Protein AF-A0A3B1E806-F1 (afdb_monomer)

Structure (mmCIF, N/CA/C/O backbone):
data_AF-A0A3B1E806-F1
#
_entry.id   AF-A0A3B1E806-F1
#
loop_
_atom_site.group_PDB
_atom_site.id
_atom_site.type_symbol
_atom_site.label_atom_id
_atom_site.label_alt_id
_atom_site.label_comp_id
_atom_site.label_asym_id
_atom_site.label_entity_id
_atom_site.label_seq_id
_atom_site.pdbx_PDB_ins_code
_atom_site.Cartn_x
_atom_site.Cartn_y
_atom_site.Cartn_z
_atom_site.occupancy
_atom_site.B_iso_or_equiv
_atom_site.auth_seq_id
_atom_site.auth_comp_id
_atom_site.auth_asym_id
_atom_site.auth_atom_id
_atom_site.pdbx_PDB_model_num
ATOM 1 N N . MET A 1 1 ? 13.624 -15.487 -4.101 1.00 52.47 1 MET A N 1
ATOM 2 C CA . MET A 1 1 ? 12.983 -14.191 -4.406 1.00 52.47 1 MET A CA 1
ATOM 3 C C . MET A 1 1 ? 13.466 -13.211 -3.356 1.00 52.47 1 MET A C 1
ATOM 5 O O . MET A 1 1 ? 13.352 -13.525 -2.176 1.00 52.47 1 MET A O 1
ATOM 9 N N . GLU A 1 2 ? 14.120 -12.124 -3.760 1.00 57.06 2 GLU A N 1
ATOM 10 C CA . GLU A 1 2 ? 14.605 -11.113 -2.816 1.00 57.06 2 GLU A CA 1
ATOM 11 C C . GLU A 1 2 ? 13.441 -10.477 -2.053 1.00 5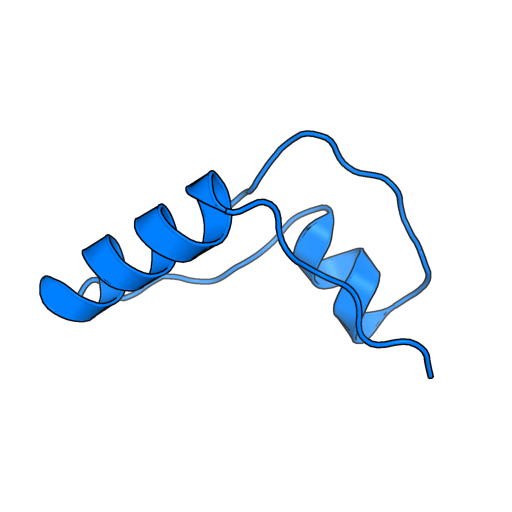7.06 2 GLU A C 1
ATOM 13 O O . GLU A 1 2 ? 12.334 -10.321 -2.568 1.00 57.06 2 GLU A O 1
ATOM 18 N N . LYS A 1 3 ? 13.695 -10.138 -0.790 1.00 57.84 3 LYS A N 1
ATOM 19 C CA . LYS A 1 3 ? 12.718 -9.518 0.099 1.00 57.84 3 LYS A CA 1
ATOM 20 C C . LYS A 1 3 ? 12.541 -8.062 -0.341 1.00 57.84 3 LYS A C 1
ATOM 22 O O . LYS A 1 3 ? 13.363 -7.217 0.00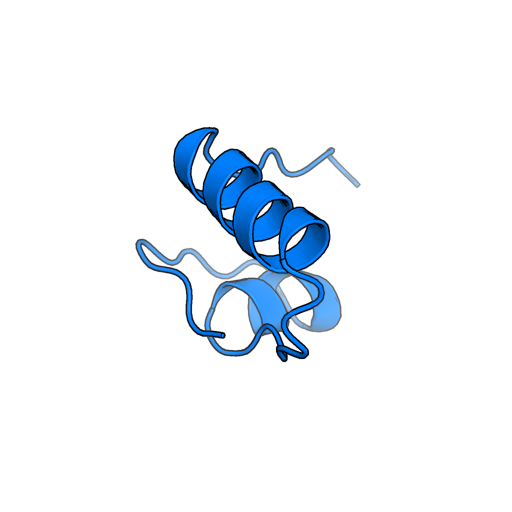0 1.00 57.84 3 LYS A O 1
ATOM 27 N N . GLN A 1 4 ? 11.498 -7.777 -1.113 1.00 65.75 4 GLN A N 1
ATOM 28 C CA . GLN A 1 4 ? 11.166 -6.412 -1.515 1.00 65.75 4 GLN A CA 1
ATOM 29 C C . GLN A 1 4 ? 10.844 -5.593 -0.253 1.00 65.75 4 GLN A C 1
ATOM 31 O O . GLN A 1 4 ? 9.913 -5.920 0.486 1.00 65.75 4 GLN A O 1
ATOM 36 N N . GLN A 1 5 ? 11.658 -4.579 0.049 1.00 79.25 5 GLN A N 1
ATOM 37 C CA . GLN A 1 5 ? 11.400 -3.674 1.170 1.00 79.25 5 GLN A CA 1
ATOM 38 C C . GLN A 1 5 ? 10.467 -2.553 0.708 1.00 79.25 5 GLN A C 1
ATOM 40 O O . GLN A 1 5 ? 10.793 -1.813 -0.217 1.00 79.25 5 GLN A O 1
ATOM 45 N N . LEU A 1 6 ? 9.308 -2.438 1.360 1.00 86.50 6 LEU A N 1
ATOM 46 C CA . LEU A 1 6 ? 8.433 -1.273 1.237 1.00 86.50 6 LEU A CA 1
ATOM 47 C C . LEU A 1 6 ? 9.119 -0.044 1.857 1.00 86.50 6 LEU A C 1
ATOM 49 O O . LEU A 1 6 ? 9.714 -0.185 2.934 1.00 86.50 6 LEU A O 1
ATOM 53 N N . PRO A 1 7 ? 8.999 1.141 1.234 1.00 91.56 7 PRO A N 1
ATOM 54 C CA . PRO A 1 7 ? 9.363 2.404 1.861 1.00 91.56 7 PRO A CA 1
ATOM 55 C C . PRO A 1 7 ? 8.786 2.529 3.290 1.00 91.56 7 PRO A C 1
ATOM 57 O O . PRO A 1 7 ? 7.658 2.079 3.540 1.00 91.56 7 PRO A O 1
ATOM 60 N N . PRO A 1 8 ? 9.546 3.073 4.263 1.00 94.38 8 PRO A N 1
ATOM 61 C CA . PRO A 1 8 ? 9.107 3.127 5.659 1.00 94.38 8 PRO A CA 1
ATOM 62 C C . PRO A 1 8 ? 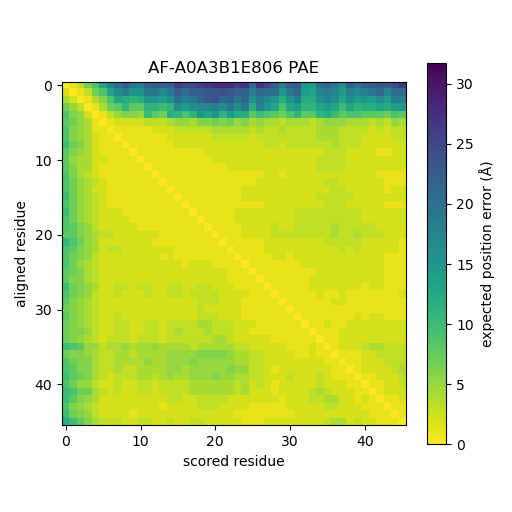7.789 3.880 5.879 1.00 94.38 8 PRO A C 1
ATOM 64 O O . PRO A 1 8 ? 6.972 3.453 6.688 1.00 94.38 8 PRO A O 1
ATOM 67 N N . ASP A 1 9 ? 7.568 4.967 5.148 1.00 95.50 9 ASP A N 1
ATOM 68 C CA . ASP A 1 9 ? 6.352 5.781 5.178 1.00 95.50 9 ASP A CA 1
ATOM 69 C C . ASP A 1 9 ? 5.110 4.990 4.747 1.00 95.50 9 ASP A C 1
ATOM 71 O O . ASP A 1 9 ? 4.104 4.993 5.456 1.00 95.50 9 ASP A O 1
ATOM 75 N N . PHE A 1 10 ? 5.201 4.224 3.659 1.00 95.88 10 PHE A N 1
ATOM 76 C CA . PHE A 1 10 ? 4.123 3.342 3.206 1.00 95.88 10 PHE A CA 1
ATOM 77 C C . PHE A 1 10 ? 3.780 2.286 4.257 1.00 95.88 10 PHE A C 1
ATOM 79 O O . PHE A 1 10 ? 2.612 2.015 4.536 1.00 95.88 10 PHE A O 1
ATOM 86 N N . LYS A 1 11 ? 4.798 1.712 4.906 1.00 94.62 11 LYS A N 1
ATOM 87 C CA . LYS A 1 11 ? 4.589 0.748 5.990 1.00 94.62 11 LYS A CA 1
ATOM 88 C C . LYS A 1 11 ? 3.889 1.377 7.198 1.00 94.62 11 LYS A C 1
ATOM 90 O O . LYS A 1 11 ? 2.994 0.747 7.762 1.00 94.62 11 LYS A O 1
ATOM 95 N N . GLU A 1 12 ? 4.294 2.574 7.620 1.00 97.38 12 GLU A N 1
ATOM 96 C CA . GLU A 1 12 ? 3.645 3.265 8.741 1.00 97.38 12 GLU A CA 1
ATOM 97 C C . GLU A 1 12 ? 2.208 3.680 8.401 1.00 97.38 12 GLU A C 1
ATOM 99 O O . GLU A 1 12 ? 1.316 3.525 9.234 1.00 97.38 12 GLU A O 1
ATOM 104 N N . PHE A 1 13 ? 1.941 4.091 7.161 1.00 97.12 13 PHE A N 1
ATOM 105 C CA . PHE A 1 13 ? 0.587 4.389 6.700 1.00 97.12 13 PHE A CA 1
ATOM 106 C C . PHE A 1 13 ? -0.348 3.169 6.793 1.00 97.12 13 PHE A C 1
ATOM 108 O O . PHE A 1 13 ? -1.412 3.250 7.410 1.00 97.12 13 PHE A O 1
ATOM 115 N N . LEU A 1 14 ? 0.072 2.002 6.291 1.00 97.06 14 LEU A N 1
ATOM 116 C CA . LEU A 1 14 ? -0.723 0.766 6.381 1.00 97.06 14 LEU A CA 1
ATOM 117 C C . LEU A 1 14 ? -0.963 0.319 7.836 1.00 97.06 14 LEU A C 1
ATOM 119 O O . LEU A 1 14 ? -2.038 -0.194 8.172 1.00 97.06 14 LEU A O 1
ATOM 123 N N . LYS A 1 15 ? 0.010 0.539 8.731 1.00 97.56 15 LYS A N 1
ATOM 124 C CA . LYS A 1 15 ? -0.176 0.308 10.173 1.00 97.56 15 LYS A CA 1
ATOM 125 C C . LYS A 1 15 ? -1.227 1.237 10.776 1.00 97.56 15 LYS A C 1
ATOM 127 O O . LYS A 1 15 ? -2.011 0.765 11.596 1.00 97.56 15 LYS A O 1
ATOM 132 N N . LEU A 1 16 ? -1.270 2.511 10.379 1.00 98.44 16 LEU A N 1
ATOM 133 C CA . LEU A 1 16 ? -2.277 3.464 10.860 1.00 98.44 16 LEU A CA 1
ATOM 134 C C . LEU A 1 16 ? -3.691 3.066 10.428 1.00 98.44 16 LEU A C 1
ATOM 136 O O . LEU A 1 16 ? -4.610 3.108 11.244 1.00 98.44 16 LEU A O 1
ATOM 140 N N . LEU A 1 17 ? -3.877 2.622 9.183 1.00 98.44 17 LEU A N 1
ATOM 141 C CA . LEU A 1 17 ? -5.172 2.104 8.722 1.00 98.44 17 LEU A CA 1
ATOM 142 C C . LEU A 1 17 ? -5.596 0.887 9.545 1.00 98.44 17 LEU A C 1
ATOM 144 O O . LEU A 1 17 ? -6.718 0.820 10.045 1.00 98.44 17 LEU A O 1
ATOM 148 N N . THR A 1 18 ? -4.653 -0.029 9.771 1.00 97.81 18 THR A N 1
ATOM 149 C CA . THR A 1 18 ? -4.876 -1.236 10.573 1.00 97.81 18 THR A CA 1
ATOM 150 C C . THR A 1 18 ? -5.237 -0.892 12.023 1.00 97.81 18 THR A C 1
ATOM 152 O O . THR A 1 18 ? -6.172 -1.471 12.575 1.00 97.81 18 THR A O 1
ATOM 155 N N . SER A 1 19 ? -4.555 0.078 12.647 1.00 98.62 19 SER A N 1
ATOM 156 C CA . SER A 1 19 ? -4.832 0.486 14.033 1.00 98.62 19 SER A CA 1
ATOM 157 C C . SER A 1 19 ? -6.206 1.134 14.198 1.00 98.62 19 SER A C 1
ATOM 159 O O . SER A 1 19 ? -6.816 1.007 15.257 1.00 98.62 19 SER A O 1
ATOM 161 N N . HIS A 1 20 ? -6.706 1.794 13.153 1.00 98.50 20 HIS A N 1
ATOM 162 C CA . HIS A 1 20 ? -8.044 2.387 13.117 1.00 98.50 20 HIS A CA 1
ATOM 163 C C . HIS A 1 20 ? -9.110 1.435 12.553 1.00 98.50 20 HIS A C 1
ATOM 165 O O . HIS A 1 20 ? -10.262 1.838 12.419 1.00 98.50 20 HIS A O 1
ATOM 171 N N . ARG A 1 21 ? -8.751 0.172 12.263 1.00 98.31 21 ARG A N 1
ATOM 172 C CA . ARG A 1 21 ? -9.634 -0.842 11.657 1.00 98.31 21 ARG A CA 1
ATOM 173 C C . ARG A 1 21 ? -10.293 -0.361 10.360 1.00 98.31 21 ARG A C 1
ATOM 175 O O . ARG A 1 21 ? -11.453 -0.666 10.104 1.00 98.31 21 ARG A O 1
ATOM 182 N N . VAL A 1 22 ? -9.559 0.406 9.560 1.00 98.62 22 VAL A N 1
ATOM 183 C CA . VAL A 1 22 ? -10.004 0.803 8.224 1.00 98.62 22 VAL A CA 1
ATOM 184 C C . VAL A 1 22 ? -9.880 -0.406 7.306 1.00 98.62 22 VAL A C 1
ATOM 186 O O . VAL A 1 22 ? -8.814 -1.017 7.228 1.00 98.62 22 VAL A O 1
ATOM 189 N N . GLU A 1 23 ? -10.962 -0.748 6.615 1.00 98.25 23 GLU A N 1
ATOM 190 C CA . GLU A 1 23 ? -10.933 -1.721 5.526 1.00 98.25 23 GLU A CA 1
ATOM 191 C C . GLU A 1 23 ? -10.427 -1.026 4.256 1.00 98.25 23 GLU A C 1
ATOM 193 O O . GLU A 1 23 ? -10.942 0.023 3.874 1.00 98.25 23 GLU A O 1
ATOM 198 N N . TYR A 1 24 ? -9.396 -1.586 3.626 1.00 97.88 24 TYR A N 1
ATOM 199 C CA . TYR A 1 24 ? -8.775 -1.038 2.418 1.00 97.88 24 TYR A CA 1
ATOM 200 C C . TYR A 1 24 ? -8.318 -2.165 1.491 1.00 97.88 24 TYR A C 1
ATOM 202 O O . TYR A 1 24 ? -8.130 -3.304 1.931 1.00 97.88 24 TYR A O 1
ATOM 210 N N . LEU A 1 25 ? -8.109 -1.845 0.212 1.00 97.38 25 LEU A N 1
ATOM 211 C CA . LEU A 1 25 ? -7.599 -2.789 -0.778 1.00 97.38 25 LEU A CA 1
ATOM 212 C C . LEU A 1 25 ? -6.420 -2.164 -1.513 1.00 97.38 25 LEU A C 1
ATOM 214 O O . LEU A 1 25 ? -6.592 -1.270 -2.326 1.00 97.38 25 LEU A O 1
ATOM 218 N N . LEU A 1 26 ? -5.224 -2.708 -1.298 1.00 96.00 2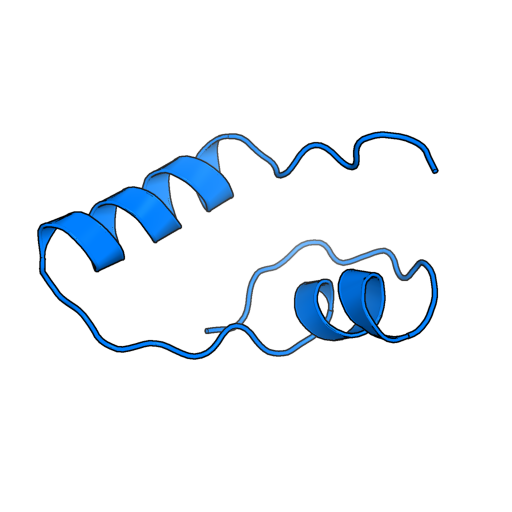6 LEU A N 1
ATOM 219 C CA . LEU A 1 26 ? -4.049 -2.289 -2.054 1.00 96.00 26 LEU A CA 1
ATOM 220 C C . LEU A 1 26 ? -4.219 -2.626 -3.542 1.00 96.00 26 LEU A C 1
ATOM 222 O O . LEU A 1 26 ? -4.348 -3.797 -3.911 1.00 96.00 26 LEU A O 1
ATOM 226 N N . ILE A 1 27 ? -4.166 -1.600 -4.386 1.00 97.00 27 ILE A N 1
ATOM 227 C CA . ILE A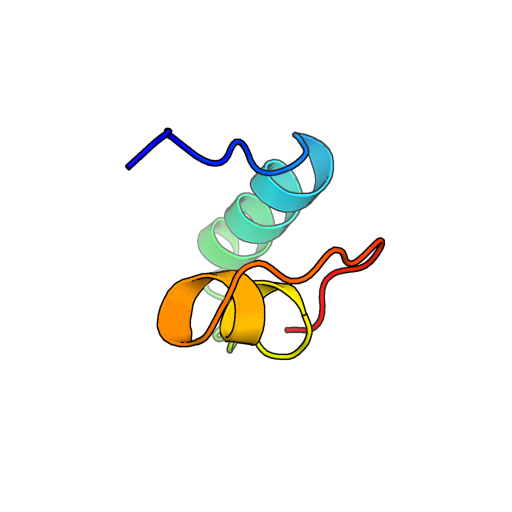 1 27 ? -4.252 -1.707 -5.844 1.00 97.00 27 ILE A CA 1
ATOM 228 C C . ILE A 1 27 ? -3.017 -1.063 -6.499 1.00 97.00 27 ILE A C 1
ATOM 230 O O . ILE A 1 27 ? -1.972 -0.878 -5.871 1.00 97.00 27 ILE A O 1
ATOM 234 N N . GLY A 1 28 ? -3.095 -0.803 -7.805 1.00 96.19 28 GLY A N 1
ATOM 235 C CA . GLY A 1 28 ? -2.069 -0.053 -8.521 1.00 96.19 28 GLY A CA 1
ATOM 236 C C . GLY A 1 28 ? -0.726 -0.776 -8.635 1.00 96.19 28 GLY A C 1
ATOM 237 O O . GLY A 1 28 ? -0.641 -2.005 -8.748 1.00 96.19 28 GLY A O 1
ATOM 238 N N . GLY A 1 29 ? 0.351 0.011 -8.659 1.00 95.25 29 GLY A N 1
ATOM 239 C CA . GLY A 1 29 ? 1.692 -0.472 -8.981 1.00 95.25 29 GLY A CA 1
ATOM 240 C C . GLY A 1 29 ? 2.234 -1.527 -8.023 1.00 95.25 29 GLY A C 1
ATOM 241 O O . GLY A 1 29 ? 2.840 -2.502 -8.471 1.00 95.25 29 GLY A O 1
ATOM 242 N N . HIS A 1 30 ? 1.971 -1.367 -6.726 1.00 93.75 30 HIS A N 1
ATOM 243 C CA . HIS A 1 30 ? 2.382 -2.329 -5.706 1.00 93.75 30 HIS A CA 1
ATOM 244 C C . HIS A 1 30 ? 1.656 -3.674 -5.847 1.00 93.75 30 HIS A C 1
ATOM 246 O O . HIS A 1 30 ? 2.300 -4.718 -5.731 1.00 93.75 30 HIS A O 1
ATOM 252 N N . ALA A 1 31 ? 0.355 -3.671 -6.161 1.00 95.25 31 ALA A N 1
ATOM 253 C CA . ALA A 1 31 ? -0.397 -4.903 -6.399 1.00 95.25 31 ALA A CA 1
ATOM 254 C C . ALA A 1 31 ? 0.120 -5.656 -7.640 1.00 95.25 31 ALA A C 1
ATOM 256 O O . ALA A 1 31 ? 0.349 -6.865 -7.580 1.00 95.25 31 ALA A O 1
ATOM 257 N N . VAL A 1 32 ? 0.388 -4.942 -8.741 1.00 95.88 32 VAL A N 1
ATOM 258 C CA . VAL A 1 32 ? 0.985 -5.530 -9.957 1.00 95.88 32 VAL A CA 1
ATOM 259 C C . VAL A 1 32 ? 2.388 -6.073 -9.684 1.00 95.88 32 VAL A C 1
ATOM 261 O O . VAL A 1 32 ? 2.709 -7.171 -10.133 1.00 95.88 32 VAL A O 1
ATOM 264 N N . GLY A 1 33 ? 3.208 -5.333 -8.931 1.00 93.31 33 GLY A N 1
ATOM 265 C CA . GLY A 1 33 ? 4.564 -5.743 -8.569 1.00 93.31 33 GLY A CA 1
ATOM 266 C C . GLY A 1 33 ? 4.609 -7.030 -7.745 1.00 93.31 33 GLY A C 1
ATOM 267 O O . GLY A 1 33 ? 5.534 -7.823 -7.908 1.00 93.31 33 GLY A O 1
ATOM 268 N N . TYR A 1 34 ? 3.603 -7.248 -6.895 1.00 92.50 34 TYR A N 1
ATOM 269 C CA . TYR A 1 34 ? 3.505 -8.434 -6.049 1.00 92.50 34 TYR A CA 1
ATOM 270 C C . TYR A 1 34 ? 2.921 -9.653 -6.781 1.00 92.50 34 TYR A C 1
ATOM 272 O O . TYR A 1 34 ? 3.483 -10.743 -6.690 1.00 92.50 34 TYR A O 1
ATOM 280 N N . TYR A 1 35 ? 1.806 -9.488 -7.503 1.00 94.50 35 TYR A N 1
ATOM 281 C CA . TYR A 1 35 ? 1.073 -10.611 -8.113 1.00 94.50 35 TYR A CA 1
ATOM 282 C C . TYR A 1 35 ? 1.418 -10.881 -9.582 1.00 94.50 35 TYR A C 1
ATOM 284 O O . TYR A 1 35 ? 1.130 -11.966 -10.083 1.00 94.50 35 TYR A O 1
ATOM 292 N N . GLY A 1 36 ? 1.980 -9.901 -10.289 1.00 94.12 36 GLY A N 1
ATOM 293 C CA . GLY A 1 36 ? 2.268 -9.980 -11.718 1.00 94.12 36 GLY A CA 1
ATOM 294 C C . GLY A 1 36 ? 3.762 -10.082 -11.994 1.00 94.12 36 GLY A C 1
ATOM 295 O O . GLY A 1 36 ? 4.342 -11.165 -12.000 1.00 94.12 36 GLY A O 1
ATOM 296 N N . TYR A 1 37 ? 4.380 -8.938 -12.274 1.00 93.25 37 TYR A N 1
ATOM 297 C CA . TYR A 1 37 ? 5.783 -8.829 -12.662 1.00 93.25 37 TYR A CA 1
ATOM 298 C C . TYR A 1 37 ? 6.421 -7.591 -12.021 1.00 93.25 37 TYR A C 1
ATOM 300 O O . TYR A 1 37 ? 5.706 -6.632 -11.717 1.00 93.25 37 TYR A O 1
ATOM 308 N N . PRO A 1 38 ? 7.758 -7.565 -11.837 1.00 91.44 38 PRO A N 1
ATOM 309 C CA . PRO A 1 38 ? 8.444 -6.409 -11.276 1.00 91.44 38 PRO A CA 1
ATOM 310 C C . PRO A 1 38 ? 8.095 -5.123 -12.032 1.00 91.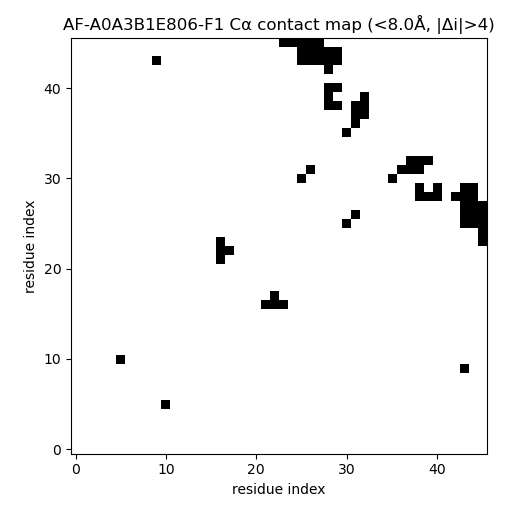44 38 PRO A C 1
ATOM 312 O O . PRO A 1 38 ? 8.393 -4.976 -13.217 1.00 91.44 38 PRO A O 1
A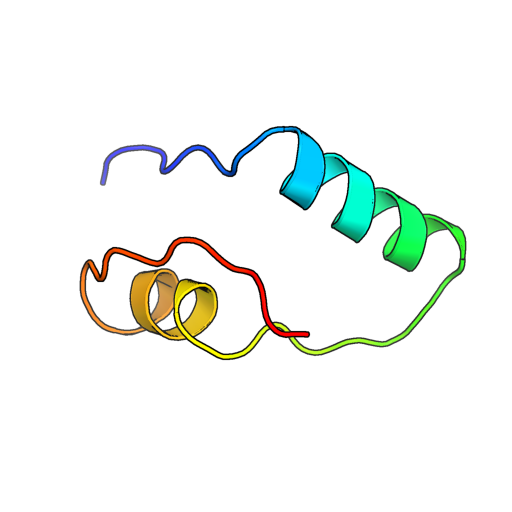TOM 315 N N . ARG A 1 39 ? 7.464 -4.182 -11.331 1.00 91.31 39 ARG A N 1
ATOM 316 C CA . ARG A 1 39 ? 7.056 -2.881 -11.859 1.00 91.31 39 ARG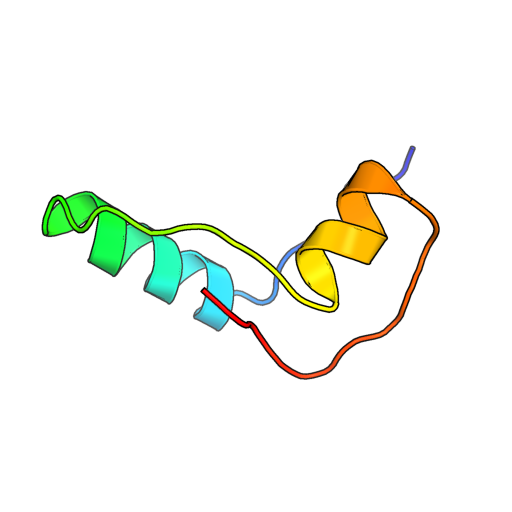 A CA 1
ATOM 317 C C . ARG A 1 39 ? 7.473 -1.808 -10.866 1.00 91.31 39 ARG A C 1
ATOM 319 O O . ARG A 1 39 ? 7.037 -1.828 -9.719 1.00 91.31 39 ARG A O 1
ATOM 326 N N . ALA A 1 40 ? 8.303 -0.869 -11.309 1.00 91.06 40 ALA A N 1
ATOM 327 C CA . ALA A 1 40 ? 8.610 0.316 -10.519 1.00 91.06 40 ALA A CA 1
ATOM 328 C C . ALA A 1 40 ? 7.362 1.209 -10.405 1.00 91.06 40 ALA A C 1
ATOM 330 O O . ALA A 1 40 ? 6.626 1.387 -11.376 1.00 91.06 40 ALA A O 1
ATOM 331 N N . THR A 1 41 ? 7.123 1.756 -9.217 1.00 94.00 41 THR A N 1
ATOM 332 C CA . THR A 1 41 ? 6.057 2.723 -8.927 1.00 94.00 41 THR A CA 1
ATOM 333 C C . THR A 1 41 ? 6.568 3.659 -7.833 1.00 94.00 41 THR A C 1
ATOM 335 O O . THR A 1 41 ? 7.406 3.244 -7.030 1.00 94.00 41 THR A O 1
ATOM 338 N N . GLY A 1 42 ? 6.141 4.922 -7.847 1.00 94.06 42 GLY A N 1
ATOM 339 C CA . GLY A 1 42 ? 6.573 5.937 -6.872 1.00 94.06 42 GLY A CA 1
ATOM 340 C C . GLY A 1 42 ? 5.517 6.264 -5.815 1.00 94.06 42 GLY A C 1
ATOM 341 O O . GLY A 1 42 ? 5.759 7.083 -4.937 1.00 94.06 42 GLY A O 1
ATOM 342 N N . ASP A 1 43 ? 4.351 5.646 -5.931 1.00 95.50 43 ASP A N 1
ATOM 343 C CA . ASP A 1 43 ? 3.111 5.938 -5.231 1.00 95.50 43 ASP A CA 1
ATOM 344 C C . ASP A 1 43 ? 2.468 4.657 -4.677 1.00 95.50 43 ASP A C 1
ATOM 346 O O . ASP A 1 43 ? 2.877 3.536 -4.990 1.00 95.50 43 ASP A O 1
ATOM 350 N N . MET A 1 44 ? 1.458 4.837 -3.826 1.00 95.38 44 MET A N 1
ATOM 351 C CA . MET A 1 44 ? 0.653 3.765 -3.250 1.00 95.38 44 MET A CA 1
ATOM 352 C C . MET A 1 44 ? -0.827 4.108 -3.390 1.00 95.38 44 MET A C 1
ATOM 354 O O . MET A 1 44 ? -1.267 5.160 -2.930 1.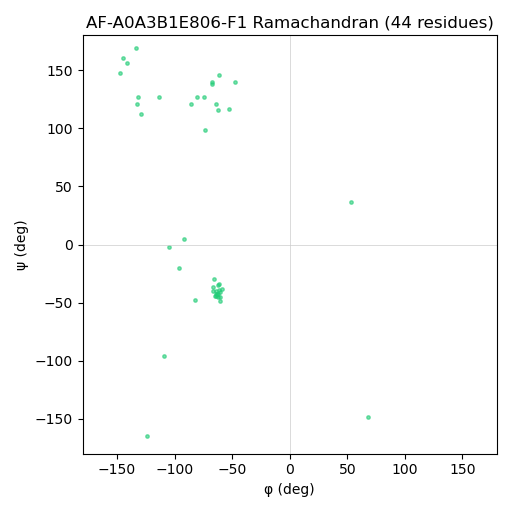00 95.38 44 MET A O 1
ATOM 358 N N . ASP A 1 45 ? -1.577 3.174 -3.969 1.00 96.06 45 ASP A N 1
ATOM 359 C CA . ASP A 1 45 ? -3.016 3.273 -4.191 1.00 96.06 45 ASP A CA 1
ATOM 360 C C . ASP A 1 45 ? -3.735 2.229 -3.321 1.00 96.06 45 ASP A C 1
ATOM 362 O O . ASP A 1 45 ? -3.388 1.043 -3.379 1.00 96.06 45 ASP A O 1
ATOM 366 N N . ILE A 1 46 ? -4.720 2.644 -2.517 1.00 95.00 46 ILE A N 1
ATOM 367 C CA . ILE A 1 46 ? -5.471 1.780 -1.583 1.00 95.00 46 ILE A CA 1
ATOM 368 C C . ILE A 1 46 ? -6.970 2.091 -1.537 1.00 95.00 46 ILE A C 1
ATOM 370 O O . ILE A 1 46 ? -7.340 3.218 -1.937 1.00 95.00 46 ILE A O 1
#

pLDDT: mean 91.8, std 10.98, range [52.47, 98.62]

Foldseek 3Di:
DDDDDDDPVVVVVVVVCVVVVNDDDWDPPVVCCVPPHNDDDPDTDD

Nearest PDB structures (foldseek):
  8iuh-assembly1_4  TM=3.709E-01  e=8.255E+00  Homo sapiens

Sequence (46 aa):
MEKQQLPPDFKEFLKLLTSHRVEYLLIGGHAVGYYGYPRATGDMDI

Organism: NCBI:txid652676

Solvent-accessible surface area (backbone atoms only — not comparable to full-atom values): 3036 Å² total; per-residue (Å²): 133,83,84,82,78,75,57,70,67,63,54,53,51,56,48,52,37,56,76,70,68,55,88,78,56,75,36,63,45,61,40,41,33,73,76,69,52,90,50,92,62,97,69,87,45,96

Radius of gyration: 11.29 Å; Cα contacts (8 Å, |Δi|>4): 36; chains: 1; bounding box: 26×20×27 Å

Secondary structure (DSSP, 8-state):
----PPPHHHHHHHHHHHHTT-----BHHHHHHHHTS----S--B-

Mean predicted aligned error: 3.75 Å

InterPro domains:
  IPR043519 Nucleotidyltransferase superfamily [SSF81301] (2-46)